Protein AF-A0A9P9QYI0-F1 (afdb_monomer_lite)

Radius of gyration: 44.84 Å; chains: 1; bounding box: 110×54×114 Å

Secondary structure (DSSP, 8-state):
-------PPP---S----HHHHHHHHHHHHT--SHHHHHH-SSS-EEEETTTTEEEE---SSGGGHHHH-TTSSSSTTGGGG-EETTT-SS--HHHHHHHHHHHHHHHHHHHHHHHHHHHHHHHHHHHHHHHHHHHHHHHHHHHHHHHHHHHHHHHHHHHHHHHHHHHTS------

Structure (mmCIF, N/CA/C/O backbone):
data_AF-A0A9P9QYI0-F1
#
_entry.id   AF-A0A9P9QYI0-F1
#
loop_
_atom_site.group_PDB
_atom_site.id
_atom_site.type_symbol
_atom_site.label_atom_id
_atom_site.label_alt_id
_atom_site.label_comp_id
_atom_site.label_asym_id
_atom_site.label_entity_id
_atom_site.label_seq_id
_atom_site.pdbx_PDB_ins_code
_atom_site.Cartn_x
_atom_site.Cartn_y
_atom_site.Cartn_z
_atom_site.occupancy
_atom_site.B_iso_or_equiv
_atom_site.auth_seq_id
_atom_site.auth_comp_id
_atom_site.auth_asym_id
_atom_site.auth_atom_id
_atom_site.pdbx_PDB_model_num
ATOM 1 N N . MET A 1 1 ? 29.290 41.957 -17.568 1.00 43.50 1 MET A N 1
ATOM 2 C CA . MET A 1 1 ? 28.144 41.129 -17.136 1.00 43.50 1 MET A CA 1
ATOM 3 C C . MET A 1 1 ? 28.160 39.856 -17.961 1.00 43.50 1 MET A C 1
ATOM 5 O O . MET A 1 1 ? 27.637 39.836 -19.063 1.00 43.50 1 MET A O 1
ATOM 9 N N . THR A 1 2 ? 28.841 38.828 -17.471 1.00 40.47 2 THR A N 1
ATOM 10 C CA . THR A 1 2 ? 28.869 37.490 -18.067 1.00 40.47 2 THR A CA 1
ATOM 11 C C . THR A 1 2 ? 28.359 36.536 -16.996 1.00 40.47 2 THR A C 1
ATOM 13 O O . THR A 1 2 ? 29.071 36.194 -16.058 1.00 40.47 2 THR A O 1
ATOM 16 N N . LEU A 1 3 ? 27.075 36.187 -17.090 1.00 44.12 3 LEU A N 1
ATOM 17 C CA . LEU A 1 3 ? 26.455 35.132 -16.294 1.00 44.12 3 LEU A CA 1
ATOM 18 C C . LEU A 1 3 ? 26.908 33.787 -16.874 1.00 44.12 3 LEU A C 1
ATOM 20 O O . LEU A 1 3 ? 26.295 33.261 -17.798 1.00 44.12 3 LEU A O 1
ATOM 24 N N . GLY A 1 4 ? 28.029 33.272 -16.372 1.00 43.47 4 GLY A N 1
ATOM 25 C CA . GLY A 1 4 ? 28.462 31.899 -16.610 1.00 43.47 4 GLY A CA 1
ATOM 26 C C . GLY A 1 4 ? 27.788 30.980 -15.598 1.00 43.47 4 GLY A C 1
ATOM 27 O O . GLY A 1 4 ? 28.112 31.026 -14.415 1.00 43.47 4 GLY A O 1
ATOM 28 N N . LEU A 1 5 ? 26.826 30.190 -16.071 1.00 44.19 5 LEU A N 1
ATOM 29 C CA . LEU A 1 5 ? 26.140 29.146 -15.315 1.00 44.19 5 LEU A CA 1
ATOM 30 C C . LEU A 1 5 ? 27.150 28.140 -14.745 1.00 44.19 5 LEU A C 1
ATOM 32 O O . LEU A 1 5 ? 27.962 27.560 -15.464 1.00 44.19 5 LEU A O 1
ATOM 36 N N . GLN A 1 6 ? 27.071 27.954 -13.434 1.00 42.00 6 GLN A N 1
ATOM 37 C CA . GLN A 1 6 ? 27.831 26.989 -12.655 1.00 42.00 6 GLN A CA 1
ATOM 38 C C . GLN A 1 6 ? 27.297 25.572 -12.944 1.00 42.00 6 GLN A C 1
ATOM 40 O O . GLN A 1 6 ? 26.089 25.359 -12.817 1.00 42.00 6 GLN A O 1
ATOM 45 N N . PRO A 1 7 ? 28.132 24.588 -13.324 1.00 44.38 7 PRO A N 1
ATOM 46 C CA . PRO A 1 7 ? 27.685 23.205 -13.395 1.00 44.38 7 PRO A CA 1
ATOM 47 C C . PRO A 1 7 ? 27.483 22.689 -11.967 1.00 44.38 7 PRO A C 1
ATOM 49 O O . PRO A 1 7 ? 28.427 22.593 -11.182 1.00 44.38 7 PRO A O 1
ATOM 52 N N . HIS A 1 8 ? 26.229 22.402 -11.620 1.00 41.84 8 HIS A N 1
ATOM 53 C CA . HIS A 1 8 ? 25.882 21.745 -10.370 1.00 41.84 8 HIS A CA 1
ATOM 54 C C . HIS A 1 8 ? 26.525 20.357 -10.337 1.00 41.84 8 HIS A C 1
ATOM 56 O O . HIS A 1 8 ? 26.284 19.517 -11.203 1.00 41.84 8 HIS A O 1
ATOM 62 N N . ALA A 1 9 ? 27.375 20.160 -9.333 1.00 43.06 9 ALA A N 1
ATOM 63 C CA . ALA A 1 9 ? 28.013 18.901 -9.010 1.00 43.06 9 ALA A CA 1
ATOM 64 C C . ALA A 1 9 ? 26.950 17.819 -8.770 1.00 43.06 9 ALA A C 1
ATOM 66 O O . ALA A 1 9 ? 26.146 17.926 -7.844 1.00 43.06 9 ALA A O 1
ATOM 67 N N . ALA A 1 10 ? 26.960 16.786 -9.612 1.00 42.69 10 ALA A N 1
ATOM 68 C CA . ALA A 1 10 ? 26.282 15.533 -9.331 1.00 42.69 10 ALA A CA 1
ATOM 69 C C . ALA A 1 10 ? 27.065 14.796 -8.232 1.00 42.69 10 ALA A C 1
ATOM 71 O O . ALA A 1 10 ? 28.262 14.533 -8.363 1.00 42.69 10 ALA A O 1
ATOM 72 N N . ASP A 1 11 ? 26.365 14.531 -7.136 1.00 39.50 11 ASP A N 1
ATOM 73 C CA . ASP A 1 11 ? 26.798 13.808 -5.946 1.00 39.50 11 ASP A CA 1
ATOM 74 C C . ASP A 1 11 ? 27.237 12.373 -6.306 1.00 39.50 11 ASP A C 1
ATOM 76 O O . ASP A 1 11 ? 26.437 11.543 -6.736 1.00 39.50 11 ASP A O 1
ATOM 80 N N . GLN A 1 12 ? 28.541 12.095 -6.181 1.00 44.59 12 GLN A N 1
ATOM 81 C CA . GLN A 1 12 ? 29.183 10.803 -6.463 1.00 44.59 12 GLN A CA 1
ATOM 82 C C . GLN A 1 12 ? 29.144 9.872 -5.240 1.00 44.59 12 GLN A C 1
ATOM 84 O O . GLN A 1 12 ? 30.178 9.402 -4.764 1.00 44.59 12 GLN A O 1
ATOM 89 N N . SER A 1 13 ? 27.958 9.585 -4.712 1.00 51.72 13 SER A N 1
ATOM 90 C CA . SER A 1 13 ? 27.792 8.652 -3.593 1.00 51.72 13 SER A CA 1
ATOM 91 C C . SER A 1 13 ? 26.961 7.432 -4.004 1.00 51.72 13 SER A C 1
ATOM 93 O O . SER A 1 13 ? 25.838 7.215 -3.565 1.00 51.72 13 SER A O 1
ATOM 95 N N . GLY A 1 14 ? 27.540 6.580 -4.858 1.00 40.44 14 GLY A N 1
ATOM 96 C CA . GLY A 1 14 ? 26.920 5.301 -5.210 1.00 40.44 14 GLY A CA 1
ATOM 97 C C . GLY A 1 14 ? 27.718 4.471 -6.208 1.00 40.44 14 GLY A C 1
ATOM 98 O O . GLY A 1 14 ? 27.488 4.570 -7.402 1.00 40.44 14 GLY A O 1
ATOM 99 N N . MET A 1 15 ? 28.623 3.629 -5.699 1.00 42.44 15 MET A N 1
ATOM 100 C CA . MET A 1 15 ? 29.170 2.429 -6.352 1.00 42.44 15 MET A CA 1
ATOM 101 C C . MET A 1 15 ? 29.610 2.602 -7.822 1.00 42.44 15 MET A C 1
ATOM 103 O O . MET A 1 15 ? 28.828 2.390 -8.747 1.00 42.44 15 MET A O 1
ATOM 107 N N . SER A 1 16 ? 30.898 2.880 -8.052 1.00 45.16 16 SER A N 1
ATOM 108 C CA . SER A 1 16 ? 31.529 2.758 -9.372 1.00 45.16 16 SER A CA 1
ATOM 109 C C . SER A 1 16 ? 31.547 1.293 -9.828 1.00 45.16 16 SER A C 1
ATOM 111 O O . SER A 1 16 ? 32.546 0.579 -9.775 1.00 45.16 16 SER A O 1
ATOM 113 N N . ILE A 1 17 ? 30.405 0.826 -10.320 1.00 56.44 17 ILE A N 1
ATOM 114 C CA . ILE A 1 17 ? 30.359 -0.183 -11.368 1.00 56.44 17 ILE A CA 1
ATOM 115 C C . ILE A 1 17 ? 31.165 0.444 -12.501 1.00 56.44 17 ILE A C 1
ATOM 117 O O . ILE A 1 17 ? 30.698 1.396 -13.121 1.00 56.44 17 ILE A O 1
ATOM 121 N N . GLY A 1 18 ? 32.433 0.034 -12.643 1.00 58.84 18 GLY A N 1
ATOM 122 C CA . GLY A 1 18 ? 33.396 0.684 -13.532 1.00 58.84 18 GLY A CA 1
ATOM 123 C C . GLY A 1 18 ? 32.755 0.953 -14.887 1.00 58.84 18 GLY A C 1
ATOM 124 O O . GLY A 1 18 ? 32.008 0.102 -15.370 1.00 58.84 18 GLY A O 1
ATOM 125 N N . ASN A 1 19 ? 32.995 2.130 -15.463 1.00 66.06 19 ASN A N 1
ATOM 126 C CA . ASN A 1 19 ? 32.337 2.588 -16.693 1.00 66.06 19 ASN A CA 1
ATOM 127 C C . ASN A 1 19 ? 32.312 1.483 -17.775 1.00 66.06 19 ASN A C 1
ATOM 129 O O . ASN A 1 19 ? 31.284 1.223 -18.388 1.00 66.06 19 ASN A O 1
ATOM 133 N N . ASP A 1 20 ? 33.388 0.692 -17.852 1.00 73.38 20 ASP A N 1
ATOM 134 C CA . ASP A 1 20 ? 33.534 -0.486 -18.716 1.00 73.38 20 ASP A CA 1
ATOM 135 C C . ASP A 1 20 ? 32.482 -1.593 -18.488 1.00 73.38 20 ASP A C 1
ATOM 137 O O . ASP A 1 20 ? 32.014 -2.237 -19.429 1.00 73.38 20 ASP A O 1
ATOM 141 N N . THR A 1 21 ? 32.108 -1.852 -17.234 1.00 77.44 21 THR A N 1
ATOM 142 C CA . THR A 1 21 ? 31.081 -2.837 -16.856 1.00 77.44 21 THR A CA 1
ATOM 143 C C . THR A 1 21 ? 29.672 -2.334 -17.145 1.00 77.44 21 THR A C 1
ATOM 145 O O . THR A 1 21 ? 28.858 -3.105 -17.655 1.00 77.44 21 THR A O 1
ATOM 148 N N . PHE A 1 22 ? 29.406 -1.045 -16.909 1.00 77.56 22 PHE A N 1
ATOM 149 C CA . PHE A 1 22 ? 28.142 -0.422 -17.291 1.00 77.56 22 PHE A CA 1
ATOM 150 C C . PHE A 1 22 ? 27.979 -0.409 -18.812 1.00 77.56 22 PHE A C 1
ATOM 152 O O . PHE A 1 22 ? 26.958 -0.873 -19.307 1.00 77.56 22 PHE A O 1
ATOM 159 N N . ASP A 1 23 ? 29.007 -0.008 -19.561 1.00 80.62 23 ASP A N 1
ATOM 160 C CA . ASP A 1 23 ? 29.013 -0.014 -21.028 1.00 80.62 23 ASP A CA 1
ATOM 161 C C . ASP A 1 23 ? 28.837 -1.423 -21.602 1.00 80.62 23 ASP A C 1
ATOM 163 O O . ASP A 1 23 ? 28.137 -1.630 -22.599 1.00 80.62 23 ASP A O 1
ATOM 167 N N . ARG A 1 24 ? 29.448 -2.430 -20.967 1.00 82.38 24 ARG A N 1
ATOM 168 C CA . ARG A 1 24 ? 29.255 -3.836 -21.339 1.00 82.38 24 ARG A CA 1
ATOM 169 C C . ARG A 1 24 ? 27.810 -4.273 -21.126 1.00 82.38 24 ARG A C 1
ATOM 171 O O . ARG A 1 24 ? 27.244 -4.908 -22.015 1.00 82.38 24 ARG A O 1
ATOM 178 N N . TRP A 1 25 ? 27.208 -3.946 -19.984 1.00 82.62 25 TRP A N 1
ATOM 179 C CA . TRP A 1 25 ? 25.803 -4.259 -19.723 1.00 82.62 25 TRP A CA 1
ATOM 180 C C . TRP A 1 25 ? 24.865 -3.469 -20.624 1.00 82.62 25 TRP A C 1
ATOM 182 O O . TRP A 1 25 ? 23.911 -4.045 -21.133 1.00 82.62 25 TRP A O 1
ATOM 192 N N . LEU A 1 26 ? 25.174 -2.206 -20.907 1.00 82.75 26 LEU A N 1
ATOM 193 C CA . LEU A 1 26 ? 24.426 -1.371 -21.832 1.00 82.75 26 LEU A CA 1
ATOM 194 C C . LEU A 1 26 ? 24.390 -2.005 -23.221 1.00 82.75 26 LEU A C 1
ATOM 196 O O . LEU A 1 26 ? 23.311 -2.166 -23.773 1.00 82.75 26 LEU A O 1
ATOM 200 N N . LYS A 1 27 ? 25.522 -2.486 -23.748 1.00 83.31 27 LYS A N 1
ATOM 201 C CA . LYS A 1 27 ? 25.565 -3.205 -25.038 1.00 83.31 27 LYS A CA 1
ATOM 202 C C . LYS A 1 27 ? 24.723 -4.486 -25.039 1.00 83.31 27 LYS A C 1
ATOM 204 O O . LYS A 1 27 ? 24.103 -4.807 -26.052 1.00 83.31 27 LYS A O 1
ATOM 209 N N . ILE A 1 28 ? 24.703 -5.220 -23.925 1.00 83.81 28 ILE A N 1
ATOM 210 C CA . ILE A 1 28 ? 23.924 -6.461 -23.783 1.00 83.81 28 ILE A CA 1
ATOM 211 C C . ILE A 1 28 ? 22.423 -6.154 -23.716 1.00 83.81 28 ILE A C 1
ATOM 213 O O . ILE A 1 28 ? 21.647 -6.770 -24.446 1.00 83.81 28 ILE A O 1
ATOM 217 N N . CYS A 1 29 ? 22.027 -5.197 -22.875 1.00 82.75 29 CYS A N 1
ATOM 218 C CA . CYS A 1 29 ? 20.636 -4.797 -22.695 1.00 82.75 29 CYS A CA 1
ATOM 219 C C . CYS A 1 29 ? 20.096 -4.138 -23.976 1.00 82.75 29 CYS A C 1
ATOM 221 O O . CYS A 1 29 ? 19.094 -4.587 -24.519 1.00 82.75 29 CYS A O 1
ATOM 223 N N . TRP A 1 30 ? 20.811 -3.158 -24.535 1.00 85.12 30 TRP A N 1
ATOM 224 C CA . TRP A 1 30 ? 20.373 -2.355 -25.683 1.00 85.12 30 TRP A CA 1
ATOM 225 C C . TRP A 1 30 ? 20.141 -3.163 -26.963 1.00 85.12 30 TRP A C 1
ATOM 227 O O . TRP A 1 30 ? 19.308 -2.806 -27.795 1.00 85.12 30 TRP A O 1
ATOM 237 N N . LYS A 1 31 ? 20.848 -4.287 -27.138 1.00 84.56 31 LYS A N 1
ATOM 238 C CA . LYS A 1 31 ? 20.634 -5.179 -28.287 1.00 84.56 31 LYS A CA 1
ATOM 239 C C . LYS A 1 31 ? 19.219 -5.772 -28.303 1.00 84.56 31 LYS A C 1
ATOM 241 O O . LYS A 1 31 ? 18.741 -6.177 -29.360 1.00 84.56 31 LYS A O 1
ATOM 246 N N . ARG A 1 32 ? 18.550 -5.843 -27.151 1.00 83.44 32 ARG A N 1
ATOM 247 C CA . ARG A 1 32 ? 17.221 -6.434 -27.025 1.00 83.44 32 ARG A CA 1
ATOM 248 C C . ARG A 1 32 ? 16.152 -5.353 -27.126 1.00 83.44 32 ARG A C 1
ATOM 250 O O . ARG A 1 32 ? 16.113 -4.428 -26.325 1.00 83.44 32 ARG A O 1
ATOM 257 N N . GLN A 1 33 ? 15.281 -5.510 -28.116 1.00 83.00 33 GLN A N 1
ATOM 258 C CA . GLN A 1 33 ? 14.185 -4.587 -28.446 1.00 83.00 33 GLN A CA 1
ATOM 259 C C . GLN A 1 33 ? 12.814 -5.188 -28.100 1.00 83.00 33 GLN A C 1
ATOM 261 O O . GLN A 1 33 ? 11.771 -4.712 -28.534 1.00 83.00 33 GLN A O 1
ATOM 266 N N . GLU A 1 34 ? 12.811 -6.265 -27.320 1.00 83.88 34 GLU A N 1
ATOM 267 C CA . GLU A 1 34 ? 11.616 -6.963 -26.879 1.00 83.88 34 GLU A CA 1
ATOM 268 C C . GLU A 1 34 ? 11.662 -7.145 -25.366 1.00 83.88 34 GLU A C 1
ATOM 270 O O . GLU A 1 34 ? 12.703 -7.475 -24.788 1.00 83.88 34 GLU A O 1
ATOM 275 N N . CYS A 1 35 ? 10.514 -6.941 -24.720 1.00 80.06 35 CYS A N 1
ATOM 276 C CA . CYS A 1 35 ? 10.429 -6.991 -23.268 1.00 80.06 35 CYS A CA 1
ATOM 277 C C . CYS A 1 35 ? 10.860 -8.362 -22.721 1.00 80.06 35 CYS A C 1
ATOM 279 O O . CYS A 1 35 ? 11.675 -8.422 -21.804 1.00 80.06 35 CYS A O 1
ATOM 281 N N . GLY A 1 36 ? 10.358 -9.462 -23.299 1.00 79.25 36 GLY A N 1
ATOM 282 C CA . GLY A 1 36 ? 10.656 -10.815 -22.816 1.00 79.25 36 GLY A CA 1
ATOM 283 C C . GLY A 1 36 ? 12.154 -11.104 -22.853 1.00 79.25 36 GLY A C 1
ATOM 284 O O . GLY A 1 36 ? 12.751 -11.413 -21.826 1.00 79.25 36 GLY A O 1
ATOM 285 N N . GLY A 1 37 ? 12.782 -10.868 -24.007 1.00 80.00 37 GLY A N 1
ATOM 286 C CA . GLY A 1 37 ? 14.218 -11.058 -24.173 1.00 80.00 37 GLY A CA 1
ATOM 287 C C . GLY A 1 37 ? 15.054 -10.147 -23.268 1.00 80.00 37 GLY A C 1
ATOM 288 O O . GLY A 1 37 ? 16.051 -10.602 -22.706 1.00 80.00 37 GLY A O 1
ATOM 289 N N . CYS A 1 38 ? 14.670 -8.874 -23.114 1.00 82.31 38 CYS A N 1
ATOM 290 C CA . CYS A 1 38 ? 15.353 -7.925 -22.225 1.00 82.31 38 CYS A CA 1
ATOM 291 C C . CYS A 1 38 ? 15.382 -8.435 -20.777 1.00 82.31 38 CYS A C 1
ATOM 293 O O . CYS A 1 38 ? 16.430 -8.417 -20.133 1.00 82.31 38 CYS A O 1
ATOM 295 N N . LEU A 1 39 ? 14.248 -8.942 -20.288 1.00 78.12 39 LEU A N 1
ATOM 296 C CA . LEU A 1 39 ? 14.086 -9.384 -18.903 1.00 78.12 39 LEU A CA 1
ATOM 297 C C . LEU A 1 39 ? 14.605 -10.804 -18.636 1.00 78.12 39 LEU A C 1
ATOM 299 O O . LEU A 1 39 ? 14.970 -11.115 -17.506 1.00 78.12 39 LEU A O 1
ATOM 303 N N . GLU A 1 40 ? 14.668 -11.662 -19.653 1.00 76.56 40 GLU A N 1
ATOM 304 C CA . GLU A 1 40 ? 15.160 -13.041 -19.528 1.00 76.56 40 GLU A CA 1
ATOM 305 C C . GLU A 1 40 ? 16.675 -13.113 -19.281 1.00 76.56 40 GLU A C 1
ATOM 307 O O . GLU A 1 40 ? 17.193 -14.103 -18.759 1.00 76.56 40 GLU A O 1
ATOM 312 N N . THR A 1 41 ? 17.398 -12.037 -19.596 1.00 69.00 41 THR A N 1
ATOM 313 C CA . THR A 1 41 ? 18.842 -11.952 -19.370 1.00 69.00 41 THR A CA 1
ATOM 314 C C . THR A 1 41 ? 19.130 -11.862 -17.869 1.00 69.00 41 THR A C 1
ATOM 316 O O . THR A 1 41 ? 19.104 -10.786 -17.285 1.00 69.00 41 THR A O 1
ATOM 319 N N . ARG A 1 42 ? 19.424 -12.999 -17.227 1.00 61.06 42 ARG A N 1
ATOM 320 C CA . ARG A 1 42 ? 19.812 -13.050 -15.802 1.00 61.06 42 ARG A CA 1
ATOM 321 C C . ARG A 1 42 ? 21.223 -12.516 -15.535 1.00 61.06 42 ARG A C 1
ATOM 323 O O . ARG A 1 42 ? 21.512 -12.115 -14.411 1.00 61.06 42 ARG A O 1
ATOM 330 N N . ASP A 1 43 ? 22.072 -12.494 -16.561 1.00 60.56 43 ASP A N 1
ATOM 331 C CA . ASP A 1 43 ? 23.493 -12.134 -16.456 1.00 60.56 43 ASP A CA 1
ATOM 332 C C . ASP A 1 43 ? 23.734 -10.620 -16.370 1.00 60.56 43 ASP A C 1
ATOM 334 O O . ASP A 1 43 ? 24.760 -10.171 -15.857 1.00 60.56 43 ASP A O 1
ATOM 338 N N . ALA A 1 44 ? 22.785 -9.820 -16.860 1.00 64.06 44 ALA A N 1
ATOM 339 C CA . ALA A 1 44 ? 22.822 -8.367 -16.819 1.00 64.06 44 ALA A CA 1
ATOM 340 C C . ALA A 1 44 ? 21.509 -7.865 -16.218 1.00 64.06 44 ALA A C 1
ATOM 342 O O . ALA A 1 44 ? 20.427 -8.269 -16.628 1.00 64.06 44 ALA A O 1
ATOM 343 N N . LYS A 1 45 ? 21.594 -6.980 -15.224 1.00 74.44 45 LYS A N 1
ATOM 344 C CA . LYS A 1 45 ? 20.420 -6.393 -14.570 1.00 74.44 45 LYS A CA 1
ATOM 345 C C . LYS A 1 45 ? 19.794 -5.376 -15.525 1.00 74.44 45 LYS A C 1
ATOM 347 O O . LYS A 1 45 ? 20.092 -4.195 -15.431 1.00 74.44 45 LYS A O 1
ATOM 352 N N . CYS A 1 46 ? 18.997 -5.834 -16.484 1.00 79.94 46 CYS A N 1
ATOM 353 C CA . CYS A 1 46 ? 18.324 -4.980 -17.459 1.00 79.94 46 CYS A CA 1
ATOM 354 C C . CYS A 1 46 ? 16.896 -4.631 -17.003 1.00 79.94 46 CYS A C 1
ATOM 356 O O . CYS A 1 46 ? 16.225 -5.418 -16.330 1.00 79.94 46 CYS A O 1
ATOM 358 N N . SER A 1 47 ? 16.416 -3.455 -17.397 1.00 80.50 47 SER A N 1
ATOM 359 C CA . SER A 1 47 ? 15.027 -3.010 -17.243 1.00 80.50 47 SER A CA 1
ATOM 360 C C . SER A 1 47 ? 14.464 -2.514 -18.570 1.00 80.50 47 SER A C 1
ATOM 362 O O . SER A 1 47 ? 15.208 -2.003 -19.406 1.00 80.50 47 SER A O 1
ATOM 364 N N . TRP A 1 48 ? 13.152 -2.650 -18.748 1.00 83.69 48 TRP A N 1
ATOM 365 C CA . TRP A 1 48 ? 12.447 -2.287 -19.973 1.00 83.69 48 TRP A CA 1
ATOM 366 C C . TRP A 1 48 ? 11.564 -1.049 -19.764 1.00 83.69 48 TRP A C 1
ATOM 368 O O . TRP A 1 48 ? 10.680 -1.058 -18.900 1.00 83.69 48 TRP A O 1
ATOM 378 N N . CYS A 1 49 ? 11.780 -0.010 -20.578 1.00 84.69 49 CYS A N 1
ATOM 379 C CA . CYS A 1 49 ? 10.957 1.202 -20.629 1.00 84.69 49 CYS A CA 1
ATOM 380 C C . CYS A 1 49 ? 9.867 1.011 -21.708 1.00 84.69 49 CYS A C 1
ATOM 382 O O . CYS A 1 49 ? 10.194 0.957 -22.895 1.00 84.69 49 CYS A O 1
ATOM 384 N N . PRO A 1 50 ? 8.576 0.863 -21.352 1.00 79.94 50 PRO A N 1
ATOM 385 C CA . PRO A 1 50 ? 7.540 0.462 -22.307 1.00 79.94 50 PRO A CA 1
ATOM 386 C C . PRO A 1 50 ? 7.154 1.538 -23.324 1.00 79.94 50 PRO A C 1
ATOM 388 O O . PRO A 1 50 ? 6.804 1.178 -24.443 1.00 79.94 50 PRO A O 1
ATOM 391 N N . ALA A 1 51 ? 7.209 2.818 -22.959 1.00 77.50 51 ALA A N 1
ATOM 392 C CA . ALA A 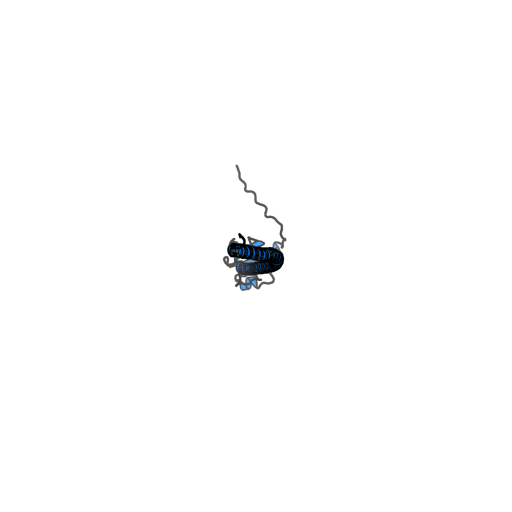1 51 ? 6.801 3.897 -23.856 1.00 77.50 51 ALA A CA 1
ATOM 393 C C . ALA A 1 51 ? 7.919 4.304 -24.830 1.00 77.50 51 ALA A C 1
ATOM 395 O O . ALA A 1 51 ? 7.636 4.511 -26.007 1.00 77.50 51 ALA A O 1
ATOM 396 N N . SER A 1 52 ? 9.185 4.280 -24.399 1.00 77.38 52 SER A N 1
ATOM 397 C CA . SER A 1 52 ? 10.333 4.400 -25.312 1.00 77.38 52 SER A CA 1
ATOM 398 C C . SER A 1 52 ? 10.650 3.107 -26.080 1.00 77.38 52 SER A C 1
ATOM 400 O O . SER A 1 52 ? 11.310 3.152 -27.113 1.00 77.38 52 SER A O 1
ATOM 402 N N . GLY A 1 53 ? 10.212 1.946 -25.580 1.00 81.62 53 GLY A N 1
ATOM 403 C CA . GLY A 1 53 ? 10.520 0.641 -26.171 1.00 81.62 53 GLY A CA 1
ATOM 404 C C . GLY A 1 53 ? 12.001 0.259 -26.080 1.00 81.62 53 GLY A C 1
ATOM 405 O O . GLY A 1 53 ? 12.519 -0.390 -26.982 1.00 81.62 53 GLY A O 1
ATOM 406 N N . THR A 1 54 ? 12.700 0.681 -25.023 1.00 82.62 54 THR A N 1
ATOM 407 C CA . THR A 1 54 ? 14.155 0.512 -24.884 1.00 82.62 54 THR A CA 1
ATOM 408 C C . THR A 1 54 ? 14.534 -0.324 -23.660 1.00 82.62 54 THR A C 1
ATOM 410 O O . THR A 1 54 ? 13.878 -0.283 -22.615 1.00 82.62 54 THR A O 1
ATOM 413 N N . CYS A 1 55 ? 15.620 -1.093 -23.789 1.00 84.88 55 CYS A N 1
ATOM 414 C CA . CYS A 1 55 ? 16.188 -1.920 -22.725 1.00 84.88 55 CYS A CA 1
ATOM 415 C C . CYS A 1 55 ? 17.466 -1.267 -22.173 1.00 84.88 55 CYS A C 1
ATOM 417 O O . CYS A 1 55 ? 18.447 -1.093 -22.900 1.00 84.88 55 CYS A O 1
ATOM 419 N N . VAL A 1 56 ? 17.459 -0.912 -20.887 1.00 82.62 56 VAL A N 1
ATOM 420 C CA . VAL A 1 56 ? 18.513 -0.119 -20.227 1.00 82.62 56 VAL A CA 1
ATOM 421 C C . VAL A 1 56 ? 19.072 -0.889 -19.021 1.00 82.62 56 VAL A C 1
ATOM 423 O O . VAL A 1 56 ? 18.304 -1.561 -18.325 1.00 82.62 56 VAL A O 1
ATOM 426 N N . PRO A 1 57 ? 20.389 -0.835 -18.747 1.00 80.50 57 PRO A N 1
ATOM 427 C CA . PRO A 1 57 ? 20.966 -1.419 -17.539 1.00 80.50 57 PRO A CA 1
ATOM 428 C C . PRO A 1 57 ? 20.491 -0.687 -16.274 1.00 80.50 57 PRO A C 1
ATOM 430 O O . PRO A 1 57 ? 20.536 0.535 -16.186 1.00 80.50 57 PRO A O 1
ATOM 433 N N . ASN A 1 58 ? 20.084 -1.450 -15.264 1.00 71.62 58 ASN A N 1
ATOM 434 C CA . ASN A 1 58 ? 19.621 -0.962 -13.973 1.00 71.62 58 ASN A CA 1
ATOM 435 C C . ASN A 1 58 ? 20.487 -1.537 -12.835 1.00 71.62 58 ASN A C 1
ATOM 437 O O . ASN A 1 58 ? 20.321 -2.701 -12.454 1.00 71.62 58 ASN A O 1
ATOM 441 N N . PRO A 1 59 ? 21.390 -0.734 -12.248 1.00 65.44 59 PRO A N 1
ATOM 442 C CA . PRO A 1 59 ? 22.234 -1.167 -11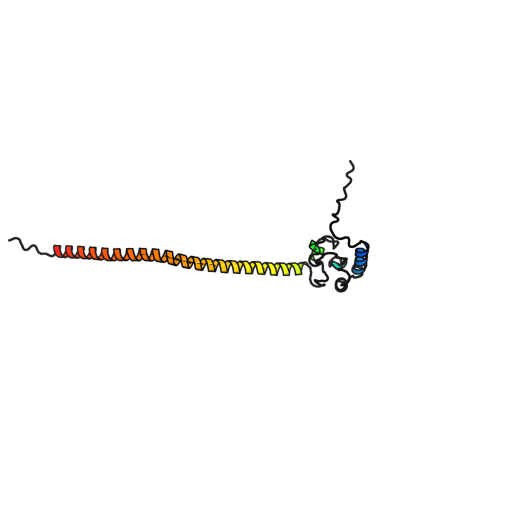.137 1.00 65.44 59 PRO A CA 1
ATOM 443 C C . PRO A 1 59 ? 21.518 -1.161 -9.772 1.00 65.44 59 PRO A C 1
ATOM 445 O O . PRO A 1 59 ? 22.118 -1.562 -8.774 1.00 65.44 59 PRO A O 1
ATOM 448 N N . SER A 1 60 ? 20.252 -0.733 -9.702 1.00 63.62 60 SER A N 1
ATOM 449 C CA . SER A 1 60 ? 19.517 -0.561 -8.443 1.00 63.62 60 SER A CA 1
ATOM 450 C C . SER A 1 60 ? 19.195 -1.898 -7.767 1.00 63.62 60 SER A C 1
ATOM 452 O O . SER A 1 60 ? 18.654 -2.819 -8.387 1.00 63.62 60 SER A O 1
ATOM 454 N N . HIS A 1 61 ? 19.451 -1.976 -6.458 1.00 58.66 61 HIS A N 1
ATOM 455 C CA . HIS A 1 61 ? 19.055 -3.089 -5.598 1.00 58.66 61 HIS A CA 1
ATOM 456 C C . HIS A 1 61 ? 18.217 -2.581 -4.427 1.00 58.66 61 HIS A C 1
ATOM 458 O O . HIS A 1 61 ? 18.728 -1.787 -3.641 1.00 58.66 61 HIS A O 1
ATOM 464 N N . PRO A 1 62 ? 16.980 -3.069 -4.237 1.00 60.25 62 PRO A N 1
ATOM 465 C CA . PRO A 1 62 ? 16.218 -4.019 -5.062 1.00 60.25 62 PRO A CA 1
ATOM 466 C C . PRO A 1 62 ? 15.642 -3.393 -6.352 1.00 60.25 62 PRO A C 1
ATOM 468 O O . PRO A 1 62 ? 15.171 -2.258 -6.348 1.00 60.25 62 PRO A O 1
ATOM 471 N N . GLN A 1 63 ? 15.593 -4.167 -7.445 1.00 62.75 63 GLN A N 1
ATOM 472 C CA . GLN A 1 63 ? 15.060 -3.728 -8.752 1.00 62.75 63 GLN A CA 1
ATOM 473 C C . GLN A 1 63 ? 13.585 -3.288 -8.696 1.00 62.75 63 GLN A C 1
ATOM 475 O O . GLN A 1 63 ? 13.140 -2.506 -9.527 1.00 62.75 63 GLN A O 1
ATOM 480 N N . LEU A 1 64 ? 12.834 -3.745 -7.692 1.00 60.34 64 LEU A N 1
ATOM 481 C CA . LEU A 1 64 ? 11.456 -3.321 -7.420 1.00 60.34 64 LEU A CA 1
ATOM 482 C C . LEU A 1 64 ? 11.331 -1.841 -7.026 1.00 60.34 64 LEU A C 1
ATOM 484 O O . LEU A 1 64 ? 10.278 -1.246 -7.231 1.00 60.34 64 LEU A O 1
ATOM 488 N N . LEU A 1 65 ? 12.386 -1.252 -6.455 1.00 58.56 65 LEU A N 1
ATOM 489 C CA . LEU A 1 65 ? 12.428 0.157 -6.050 1.00 58.56 65 LEU A CA 1
ATOM 490 C C . LEU A 1 65 ? 13.270 1.011 -7.005 1.00 58.56 65 LEU A C 1
ATOM 492 O O . LEU A 1 65 ? 13.638 2.133 -6.668 1.00 58.56 65 LEU A O 1
ATOM 496 N N . ALA A 1 66 ? 13.527 0.518 -8.219 1.00 60.00 66 ALA A N 1
ATOM 497 C CA . ALA A 1 66 ? 14.182 1.275 -9.280 1.00 60.00 66 ALA A CA 1
ATOM 498 C C . ALA A 1 66 ? 13.663 2.724 -9.451 1.00 60.00 66 ALA A C 1
ATOM 500 O O . ALA A 1 66 ? 14.510 3.614 -9.495 1.00 60.00 66 ALA A O 1
ATOM 501 N N . PRO A 1 67 ? 12.339 3.021 -9.443 1.00 58.41 67 PRO A N 1
ATOM 502 C CA . PRO A 1 67 ? 11.866 4.405 -9.588 1.00 58.41 67 PRO A CA 1
ATOM 503 C C . PRO A 1 67 ? 12.190 5.319 -8.397 1.00 58.41 67 PRO A C 1
ATOM 505 O O . PRO A 1 67 ? 12.170 6.538 -8.553 1.00 58.41 67 PRO A O 1
ATOM 508 N N . PHE A 1 68 ? 12.479 4.753 -7.219 1.00 58.47 68 PHE A N 1
ATOM 509 C CA . PHE A 1 68 ? 12.943 5.504 -6.048 1.00 58.47 68 PHE A CA 1
ATOM 510 C C . PHE A 1 68 ? 14.468 5.611 -5.993 1.00 58.47 68 PHE A C 1
ATOM 512 O O . PHE A 1 68 ? 14.984 6.602 -5.491 1.00 58.47 68 PHE A O 1
ATOM 519 N N . SER A 1 69 ? 15.183 4.597 -6.489 1.00 58.19 69 SER A N 1
ATOM 520 C CA . SER A 1 69 ? 16.643 4.536 -6.410 1.00 58.19 69 SER A CA 1
ATOM 521 C C . SER A 1 69 ? 17.340 5.335 -7.509 1.00 58.19 69 SER A C 1
ATOM 523 O O . SER A 1 69 ? 18.432 5.826 -7.259 1.00 58.19 69 SER A O 1
ATOM 525 N N . ASN A 1 70 ? 16.756 5.441 -8.707 1.00 61.66 70 ASN A N 1
ATOM 526 C CA . ASN A 1 70 ? 17.332 6.191 -9.824 1.00 61.66 70 ASN A CA 1
ATOM 527 C C . ASN A 1 70 ? 16.203 6.773 -10.700 1.00 61.66 70 ASN A C 1
ATOM 529 O O . ASN A 1 70 ? 15.582 6.036 -11.470 1.00 61.66 70 ASN A O 1
ATOM 533 N N . PRO A 1 71 ? 15.904 8.081 -10.595 1.00 63.47 71 PRO A N 1
ATOM 534 C CA . PRO A 1 71 ? 14.828 8.705 -11.365 1.00 63.47 71 PRO A CA 1
ATOM 535 C C . PRO A 1 71 ? 15.127 8.797 -12.872 1.00 63.47 71 PRO A C 1
ATOM 537 O O . PRO A 1 71 ? 14.181 8.875 -13.654 1.00 63.47 71 PRO A O 1
ATOM 540 N N . ASP A 1 72 ? 16.402 8.707 -13.270 1.00 63.75 72 ASP A N 1
ATOM 541 C CA . ASP A 1 72 ? 16.879 8.951 -14.641 1.00 63.75 72 ASP A CA 1
ATOM 542 C C . ASP A 1 72 ? 17.142 7.663 -15.453 1.00 63.75 72 ASP A C 1
ATOM 544 O O . ASP A 1 72 ? 17.901 7.669 -16.419 1.00 63.75 72 ASP A O 1
ATOM 548 N N . ILE A 1 73 ? 16.539 6.526 -15.074 1.00 71.62 73 ILE A N 1
ATOM 549 C CA . ILE A 1 73 ? 16.716 5.250 -15.806 1.00 71.62 73 ILE A CA 1
ATOM 550 C C . ILE A 1 73 ? 16.066 5.301 -17.200 1.00 71.62 73 ILE A C 1
ATOM 552 O O . ILE A 1 73 ? 16.605 4.737 -18.152 1.00 71.62 73 ILE A O 1
ATOM 556 N N . CYS A 1 74 ? 14.901 5.943 -17.321 1.00 74.19 74 CYS A N 1
ATOM 557 C CA . CYS A 1 74 ? 14.206 6.123 -18.596 1.00 74.19 74 CYS A CA 1
ATOM 558 C C . CYS A 1 74 ? 14.276 7.602 -19.010 1.00 74.19 74 CYS A C 1
ATOM 560 O O . CYS A 1 74 ? 14.227 8.478 -18.145 1.00 74.19 74 CYS A O 1
ATOM 562 N N . PRO A 1 75 ? 14.329 7.902 -20.319 1.00 69.94 75 PRO A N 1
ATOM 563 C CA . PRO A 1 75 ? 14.463 9.273 -20.817 1.00 69.94 75 PRO A CA 1
ATOM 564 C C . PRO A 1 75 ? 13.264 10.170 -20.467 1.00 69.94 75 PRO A C 1
ATOM 566 O O . PRO A 1 75 ? 13.378 11.393 -20.505 1.00 69.94 75 PRO A O 1
ATOM 569 N N . LEU A 1 76 ? 12.111 9.581 -20.129 1.00 73.19 76 LEU A N 1
ATOM 570 C CA . LEU A 1 76 ? 10.904 10.304 -19.747 1.00 73.19 76 LEU A CA 1
ATOM 571 C C . LEU A 1 76 ? 10.520 10.022 -18.289 1.00 73.19 76 LEU A C 1
ATOM 573 O O . LEU A 1 76 ? 10.432 8.879 -17.840 1.00 73.19 76 LEU A O 1
ATOM 577 N N . TRP A 1 77 ? 10.204 11.095 -17.562 1.00 70.06 77 TRP A N 1
ATOM 578 C CA . TRP A 1 77 ? 9.916 11.069 -16.124 1.00 70.06 77 TRP A CA 1
ATOM 579 C C . TRP A 1 77 ? 8.659 10.271 -15.744 1.00 70.06 77 TRP A C 1
ATOM 581 O O . TRP A 1 77 ? 8.552 9.812 -14.606 1.00 70.06 77 TRP A O 1
ATOM 591 N N . TYR A 1 78 ? 7.682 10.130 -16.647 1.00 73.06 78 TYR A N 1
ATOM 592 C CA . TYR A 1 78 ? 6.461 9.363 -16.373 1.00 73.06 78 TYR A CA 1
ATOM 593 C C . TYR A 1 78 ? 6.670 7.860 -16.598 1.00 73.06 78 TYR A C 1
ATOM 595 O O . TYR A 1 78 ? 6.052 7.046 -15.914 1.00 73.06 78 TYR A O 1
ATOM 603 N N . GLU A 1 79 ? 7.605 7.482 -17.476 1.00 72.69 79 GLU A N 1
ATOM 604 C CA . GLU A 1 79 ? 7.886 6.083 -17.825 1.00 72.69 79 GLU A CA 1
ATOM 605 C C . GLU A 1 79 ? 8.518 5.306 -16.670 1.00 72.69 79 GLU A C 1
ATOM 607 O O . GLU A 1 79 ? 8.404 4.083 -16.606 1.00 72.69 79 GLU A O 1
ATOM 612 N N . ARG A 1 80 ? 9.121 6.012 -15.704 1.00 72.12 80 ARG A N 1
ATOM 613 C CA . ARG A 1 80 ? 9.726 5.405 -14.508 1.00 72.12 80 ARG A CA 1
ATOM 614 C C . ARG A 1 80 ? 8.739 4.561 -13.702 1.00 72.12 80 ARG A C 1
ATOM 616 O O . ARG A 1 80 ? 9.127 3.561 -13.106 1.00 72.12 80 ARG A O 1
ATOM 623 N N . TRP A 1 81 ? 7.465 4.951 -13.671 1.00 71.81 81 TRP A N 1
ATOM 624 C CA . TRP A 1 81 ? 6.437 4.242 -12.905 1.00 71.81 81 TRP A CA 1
ATOM 625 C C . TRP A 1 81 ? 5.872 3.038 -13.671 1.00 71.81 81 TRP A C 1
ATOM 627 O O . TRP A 1 81 ? 5.370 2.083 -13.074 1.00 71.81 81 TRP A O 1
ATOM 637 N N . GLU A 1 82 ? 6.039 3.034 -14.989 1.00 75.00 82 GLU A N 1
ATOM 638 C CA . GLU A 1 82 ? 5.679 1.928 -15.875 1.00 75.00 82 GLU A CA 1
ATOM 639 C C . GLU A 1 82 ? 6.857 0.989 -16.165 1.00 75.00 82 GLU A C 1
ATOM 641 O O . GLU A 1 82 ? 6.731 0.062 -16.965 1.00 75.00 82 GLU A O 1
ATOM 646 N N . LEU A 1 83 ? 7.996 1.189 -15.493 1.00 74.94 83 LEU A N 1
ATOM 647 C CA . LEU A 1 83 ? 9.185 0.363 -15.655 1.00 74.94 83 LEU A CA 1
ATOM 648 C C . LEU A 1 83 ? 8.856 -1.116 -15.400 1.00 74.94 83 LEU A C 1
ATOM 650 O O . LEU A 1 83 ? 8.311 -1.476 -14.346 1.00 74.94 83 LEU A O 1
ATOM 654 N N . ARG A 1 84 ? 9.228 -1.968 -16.361 1.00 75.94 84 ARG A N 1
ATOM 655 C CA . ARG A 1 84 ? 9.135 -3.429 -16.260 1.00 75.94 84 ARG A CA 1
ATOM 656 C C . ARG A 1 84 ? 10.517 -3.974 -15.918 1.00 75.94 84 ARG A C 1
ATOM 658 O O . ARG A 1 84 ? 11.490 -3.719 -16.628 1.00 75.94 84 ARG A O 1
ATOM 665 N N . THR A 1 85 ? 10.621 -4.688 -14.804 1.00 71.31 85 THR A N 1
ATOM 666 C CA . THR A 1 85 ? 11.880 -5.258 -14.292 1.00 71.31 85 THR A CA 1
ATOM 667 C C . THR A 1 85 ? 11.823 -6.779 -14.338 1.00 71.31 85 THR A C 1
ATOM 669 O O . THR A 1 85 ? 10.732 -7.351 -14.387 1.00 71.31 85 THR A O 1
ATOM 672 N N . SER A 1 86 ? 12.972 -7.466 -14.329 1.00 68.50 86 SER A N 1
ATOM 673 C CA . SER A 1 86 ? 12.977 -8.918 -14.582 1.00 68.50 86 SER A CA 1
ATOM 674 C C . SER A 1 86 ? 12.232 -9.719 -13.516 1.00 68.50 86 SER A C 1
ATOM 676 O O . SER A 1 86 ? 11.703 -10.787 -13.808 1.00 68.50 86 SER A O 1
ATOM 678 N N . MET A 1 87 ? 12.113 -9.169 -12.305 1.00 63.88 87 MET A N 1
ATOM 679 C CA . MET A 1 87 ? 11.351 -9.780 -11.216 1.00 63.88 87 MET A CA 1
ATOM 680 C C . MET A 1 87 ? 9.829 -9.628 -11.367 1.00 63.88 87 MET A C 1
ATOM 682 O O . MET A 1 87 ? 9.094 -10.445 -10.823 1.00 63.88 87 MET A O 1
ATOM 686 N N . LEU A 1 88 ? 9.350 -8.601 -12.078 1.00 68.31 88 LEU A N 1
ATOM 687 C CA . LEU A 1 88 ? 7.917 -8.345 -12.293 1.00 68.31 88 LEU A CA 1
ATOM 688 C C . LEU A 1 88 ? 7.418 -8.926 -13.629 1.00 68.31 88 LEU A C 1
ATOM 690 O O . LEU A 1 88 ? 6.232 -9.210 -13.787 1.00 68.31 88 LEU A O 1
ATOM 694 N N . GLY A 1 89 ? 8.327 -9.156 -14.579 1.00 75.12 89 GLY A N 1
ATOM 695 C CA . GLY A 1 89 ? 8.004 -9.668 -15.907 1.00 75.12 89 GLY A CA 1
ATOM 696 C C . GLY A 1 89 ? 7.398 -8.604 -16.827 1.00 75.12 89 GLY A C 1
ATOM 697 O O . GLY A 1 89 ? 7.381 -7.413 -16.527 1.00 75.12 89 GLY A O 1
ATOM 698 N N . CYS A 1 90 ? 6.906 -9.036 -17.991 1.00 77.50 90 CYS A N 1
ATOM 699 C CA . CYS A 1 90 ? 6.433 -8.119 -19.036 1.00 77.50 90 CYS A CA 1
ATOM 700 C C . CYS A 1 90 ? 4.982 -7.657 -18.900 1.00 77.50 90 CYS A C 1
ATOM 702 O O . CYS A 1 90 ? 4.590 -6.692 -19.554 1.00 77.50 90 CYS A O 1
ATOM 704 N N . HIS A 1 91 ? 4.195 -8.340 -18.072 1.00 76.44 91 HIS A N 1
ATOM 705 C CA . HIS A 1 91 ? 2.762 -8.085 -17.924 1.00 76.44 91 HIS A CA 1
ATOM 706 C C . HIS A 1 91 ? 2.408 -7.289 -16.662 1.00 76.44 91 HIS A C 1
ATOM 708 O O . HIS A 1 91 ? 1.273 -6.841 -16.538 1.00 76.44 91 HIS A O 1
ATOM 714 N N . VAL A 1 92 ? 3.354 -7.100 -15.737 1.00 75.62 92 VAL A N 1
ATOM 715 C CA . VAL A 1 92 ? 3.113 -6.443 -14.447 1.00 75.62 92 VAL A CA 1
ATOM 716 C C . VAL A 1 92 ? 4.024 -5.226 -14.327 1.00 75.62 92 VAL A C 1
ATOM 718 O O . VAL A 1 92 ? 5.247 -5.339 -14.385 1.00 75.62 92 VAL A O 1
ATOM 721 N N . SER A 1 93 ? 3.422 -4.049 -14.165 1.00 77.44 93 SER A N 1
ATOM 722 C CA . SER A 1 93 ? 4.151 -2.791 -13.974 1.00 77.44 93 SER A CA 1
ATOM 723 C C . SER A 1 93 ? 4.495 -2.574 -12.499 1.00 77.44 93 SER A C 1
ATOM 725 O O . SER A 1 93 ? 3.756 -3.008 -11.608 1.00 77.44 93 SER A O 1
ATOM 727 N N . THR A 1 94 ? 5.559 -1.816 -12.224 1.00 75.06 94 THR A N 1
ATOM 728 C CA . THR A 1 94 ? 5.951 -1.439 -10.852 1.00 75.06 94 THR A CA 1
ATOM 729 C C . THR A 1 94 ? 4.802 -0.772 -10.080 1.00 75.06 94 THR A C 1
ATOM 731 O O . THR A 1 94 ? 4.593 -1.097 -8.911 1.00 75.06 94 THR A O 1
ATOM 734 N N . ILE A 1 95 ? 3.981 0.060 -10.742 1.00 82.50 95 ILE A N 1
ATOM 735 C CA . ILE A 1 95 ? 2.742 0.612 -10.158 1.00 82.50 95 ILE A CA 1
ATOM 736 C C . ILE A 1 95 ? 1.840 -0.491 -9.604 1.00 82.50 95 ILE A C 1
ATOM 738 O O . ILE A 1 95 ? 1.474 -0.435 -8.438 1.00 82.50 95 ILE A O 1
ATOM 742 N N . THR A 1 96 ? 1.493 -1.498 -10.410 1.00 85.00 96 THR A N 1
ATOM 743 C CA . THR A 1 96 ? 0.533 -2.538 -9.999 1.00 85.00 96 THR A CA 1
ATOM 744 C C . THR A 1 96 ? 1.032 -3.336 -8.799 1.00 85.00 96 THR A C 1
ATOM 746 O O . THR A 1 96 ? 0.280 -3.600 -7.860 1.00 85.00 96 THR A O 1
ATOM 749 N N . PHE A 1 97 ? 2.330 -3.640 -8.772 1.00 83.50 97 PHE A N 1
ATOM 750 C CA . PHE A 1 97 ? 2.954 -4.287 -7.628 1.00 83.50 97 PHE A CA 1
ATOM 751 C C . PHE A 1 97 ? 2.873 -3.407 -6.372 1.00 83.50 97 PHE A C 1
ATOM 753 O O . PHE A 1 97 ? 2.418 -3.868 -5.325 1.00 83.50 97 PHE A O 1
ATOM 760 N N . LEU A 1 98 ? 3.243 -2.126 -6.483 1.00 82.56 98 LEU A N 1
ATOM 761 C CA . LEU A 1 98 ? 3.159 -1.173 -5.375 1.00 82.56 98 LEU A CA 1
ATOM 762 C C . LEU A 1 98 ? 1.722 -1.005 -4.880 1.00 82.56 98 LEU A C 1
ATOM 764 O O . LEU A 1 98 ? 1.499 -1.015 -3.673 1.00 82.56 98 LEU A O 1
ATOM 768 N N . THR A 1 99 ? 0.739 -0.924 -5.779 1.00 88.81 99 THR A N 1
ATOM 769 C CA . THR A 1 99 ? -0.670 -0.843 -5.384 1.00 88.81 99 THR A CA 1
ATOM 770 C C . THR A 1 99 ? -1.123 -2.099 -4.650 1.00 88.81 99 THR A C 1
ATOM 772 O O . THR A 1 99 ? -1.804 -1.978 -3.635 1.00 88.81 99 THR A O 1
ATOM 775 N N . CYS A 1 100 ? -0.702 -3.293 -5.082 1.00 91.19 100 CYS A N 1
ATOM 776 C CA . CYS A 1 100 ? -1.012 -4.536 -4.375 1.00 91.19 100 CYS A CA 1
ATOM 777 C C . CYS A 1 100 ? -0.398 -4.544 -2.970 1.00 91.19 100 CYS A C 1
ATOM 779 O O . CYS A 1 100 ? -1.095 -4.838 -2.000 1.00 91.19 100 CYS A O 1
ATOM 781 N N . VAL A 1 101 ? 0.877 -4.165 -2.835 1.00 90.38 101 VAL A N 1
ATOM 782 C CA . VAL A 1 101 ? 1.558 -4.095 -1.532 1.00 90.38 101 VAL A CA 1
ATOM 783 C C . VAL A 1 101 ? 0.87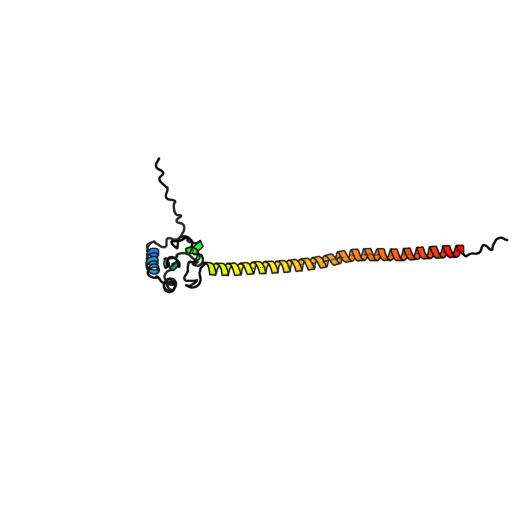7 -3.086 -0.608 1.00 90.38 101 VAL A C 1
ATOM 785 O O . VAL A 1 101 ? 0.539 -3.424 0.526 1.00 90.38 101 VAL A O 1
ATOM 788 N N . VAL A 1 102 ? 0.624 -1.867 -1.091 1.00 92.50 102 VAL A N 1
ATOM 789 C CA . VAL A 1 102 ? -0.055 -0.818 -0.318 1.00 92.50 102 VAL A CA 1
ATOM 790 C C . VAL A 1 102 ? -1.464 -1.260 0.079 1.00 92.50 102 VAL A C 1
ATOM 792 O O . VAL A 1 102 ? -1.857 -1.063 1.226 1.00 92.50 102 VAL A O 1
ATOM 795 N N . SER A 1 103 ? -2.204 -1.915 -0.818 1.00 96.56 103 SER A N 1
ATOM 796 C CA . SER A 1 103 ? -3.542 -2.446 -0.535 1.00 96.56 103 SER A CA 1
ATOM 797 C C . SER A 1 103 ? -3.518 -3.498 0.574 1.00 96.56 103 SER A C 1
ATOM 799 O O . SER A 1 103 ? -4.332 -3.451 1.499 1.00 96.56 103 SER A O 1
ATOM 801 N N . VAL A 1 104 ? -2.573 -4.439 0.519 1.00 96.38 104 VAL A N 1
ATOM 802 C CA . VAL A 1 104 ? -2.414 -5.478 1.545 1.00 96.38 104 VAL A CA 1
ATOM 803 C C . VAL A 1 104 ? -2.054 -4.851 2.894 1.00 96.38 104 VAL A C 1
ATOM 805 O O . VAL A 1 104 ? -2.705 -5.143 3.898 1.00 96.38 104 VAL A O 1
ATOM 808 N N . LEU A 1 105 ? -1.078 -3.937 2.928 1.00 96.69 105 LEU A N 1
ATOM 809 C CA . LEU A 1 105 ? -0.681 -3.240 4.157 1.00 96.69 105 LEU A CA 1
ATOM 810 C C . LEU A 1 105 ? -1.826 -2.406 4.741 1.00 96.69 105 LEU A C 1
ATOM 812 O O . LEU A 1 105 ? -2.078 -2.465 5.943 1.00 96.69 105 LEU A O 1
ATOM 816 N N . SER A 1 106 ? -2.560 -1.680 3.896 1.00 97.12 106 SER A N 1
ATOM 817 C CA . SER A 1 106 ? -3.737 -0.910 4.306 1.00 97.12 106 SER A CA 1
ATOM 818 C C . SER A 1 106 ? -4.802 -1.814 4.927 1.00 97.12 106 SER A C 1
ATOM 820 O O . SER A 1 106 ? -5.328 -1.510 5.998 1.00 97.12 106 SER A O 1
ATOM 822 N N . THR A 1 107 ? -5.046 -2.981 4.327 1.00 97.62 107 THR A N 1
ATOM 823 C CA . THR A 1 107 ? -5.990 -3.968 4.861 1.00 97.62 107 THR A CA 1
ATOM 824 C C . THR A 1 107 ? -5.563 -4.446 6.251 1.00 97.62 107 THR A C 1
ATOM 826 O O . THR A 1 107 ? -6.381 -4.458 7.170 1.00 97.62 107 THR A O 1
ATOM 829 N N . PHE A 1 108 ? -4.281 -4.770 6.454 1.00 97.62 108 PHE A N 1
ATOM 830 C CA . PHE A 1 108 ? -3.772 -5.163 7.772 1.00 97.62 108 PHE A CA 1
ATOM 831 C C . PHE A 1 108 ? -3.903 -4.057 8.818 1.00 97.62 108 PHE A C 1
ATOM 833 O O . PHE A 1 108 ? -4.267 -4.343 9.958 1.00 97.62 108 PHE A O 1
ATOM 840 N N . VAL A 1 109 ? -3.655 -2.800 8.443 1.00 97.62 109 VAL A N 1
ATOM 841 C CA . VAL A 1 109 ? -3.846 -1.653 9.340 1.00 97.62 1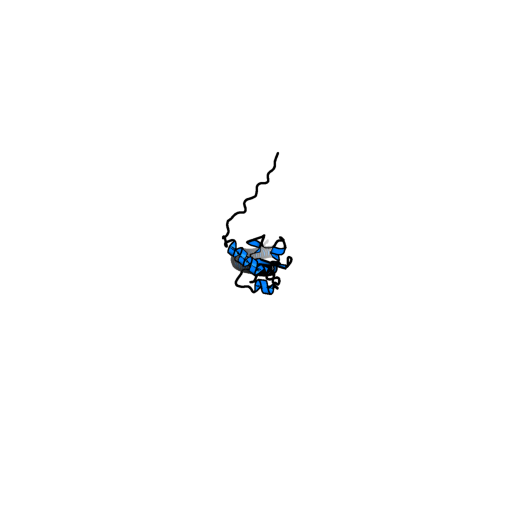09 VAL A CA 1
ATOM 842 C C . VAL A 1 109 ? -5.312 -1.533 9.750 1.00 97.62 109 VAL A C 1
ATOM 844 O O . VAL A 1 109 ? -5.604 -1.439 10.941 1.00 97.62 109 VAL A O 1
ATOM 847 N N . VAL A 1 110 ? -6.246 -1.598 8.797 1.00 97.69 110 VAL A N 1
ATOM 848 C CA . VAL A 1 110 ? -7.688 -1.507 9.078 1.00 97.69 110 VAL A CA 1
ATOM 849 C C . VAL A 1 110 ? -8.150 -2.655 9.977 1.00 97.69 110 VAL A C 1
ATOM 851 O O . VAL A 1 110 ? -8.819 -2.418 10.984 1.00 97.69 110 VAL A O 1
ATOM 854 N N . VAL A 1 111 ? -7.759 -3.892 9.663 1.00 97.38 111 VAL A N 1
ATOM 855 C CA . VAL A 1 111 ? -8.088 -5.072 10.478 1.00 97.38 111 VAL A CA 1
ATOM 856 C C . VAL A 1 111 ? -7.477 -4.955 11.876 1.00 97.38 111 VAL A C 1
ATOM 858 O O . VAL A 1 111 ? -8.157 -5.226 12.866 1.00 97.38 111 VAL A O 1
ATOM 861 N N . GLY A 1 112 ? -6.229 -4.497 11.980 1.00 96.94 112 GLY A N 1
ATOM 862 C CA . GLY A 1 112 ? -5.547 -4.265 13.250 1.00 96.94 112 GLY A CA 1
ATOM 863 C C . GLY A 1 112 ? -6.255 -3.222 14.114 1.00 96.94 112 GLY A C 1
ATOM 864 O O . GLY A 1 112 ? -6.486 -3.460 15.299 1.00 96.94 112 GLY A O 1
ATOM 865 N N . LEU A 1 113 ? -6.676 -2.101 13.522 1.00 96.94 113 LEU A N 1
ATOM 866 C CA . LEU A 1 113 ? -7.443 -1.060 14.212 1.00 96.94 113 LEU A CA 1
ATOM 867 C C . LEU A 1 113 ? -8.816 -1.565 14.661 1.00 96.94 113 LEU A C 1
ATOM 869 O O . LEU A 1 113 ? -9.209 -1.327 15.803 1.00 96.94 113 LEU A O 1
ATOM 873 N N . ALA A 1 114 ? -9.529 -2.302 13.807 1.00 96.56 114 ALA A N 1
ATOM 874 C CA . ALA A 1 114 ? -10.816 -2.897 14.157 1.00 96.56 114 ALA A CA 1
ATOM 875 C C . ALA A 1 114 ? -10.676 -3.902 15.312 1.00 96.56 114 ALA A C 1
ATOM 877 O O . ALA A 1 114 ? -11.463 -3.883 16.262 1.00 96.56 114 ALA A O 1
ATOM 878 N N . PHE A 1 115 ? -9.638 -4.740 15.275 1.00 96.69 115 PHE A N 1
ATOM 879 C CA . PHE A 1 115 ? -9.344 -5.695 16.337 1.00 96.69 115 PHE A CA 1
ATOM 880 C C . PHE A 1 115 ? -8.977 -4.993 17.649 1.00 96.69 115 PHE A C 1
ATOM 882 O O . PHE A 1 115 ? -9.510 -5.341 18.705 1.00 96.69 115 PHE A O 1
ATOM 889 N N . ALA A 1 116 ? -8.131 -3.960 17.591 1.00 95.25 116 ALA A N 1
ATOM 890 C CA . ALA A 1 116 ? -7.767 -3.150 18.748 1.00 95.25 116 ALA A CA 1
ATOM 891 C C . ALA A 1 116 ? -8.994 -2.452 19.355 1.00 95.25 116 ALA A C 1
ATOM 893 O O . ALA A 1 116 ? -9.211 -2.532 20.566 1.00 95.25 116 ALA A O 1
ATOM 894 N N . ALA A 1 117 ? -9.843 -1.842 18.525 1.00 94.69 117 ALA A N 1
ATOM 895 C CA . ALA A 1 117 ? -11.090 -1.215 18.951 1.00 94.69 117 ALA A CA 1
ATOM 896 C C . ALA A 1 117 ? -12.052 -2.231 19.584 1.00 94.69 117 ALA A C 1
ATOM 898 O O . ALA A 1 117 ? -12.642 -1.955 20.631 1.00 94.69 117 ALA A O 1
ATOM 899 N N . TYR A 1 118 ? -12.171 -3.432 19.013 1.00 96.06 118 TYR A N 1
ATOM 900 C CA . TYR A 1 118 ? -12.963 -4.515 19.594 1.00 96.06 118 TYR A CA 1
ATOM 901 C C . TYR A 1 118 ? -12.424 -4.936 20.968 1.00 96.06 118 TYR A C 1
ATOM 903 O O . TYR A 1 118 ? -13.192 -5.063 21.927 1.00 96.06 118 TYR A O 1
ATOM 911 N N . PHE A 1 119 ? -11.106 -5.106 21.105 1.00 94.25 119 PHE A N 1
ATOM 912 C CA . PHE A 1 119 ? -10.476 -5.498 22.366 1.00 94.25 119 PHE A CA 1
ATOM 913 C C . PHE A 1 119 ? -10.627 -4.424 23.447 1.00 94.25 119 PHE A C 1
ATOM 915 O O . PHE A 1 119 ? -11.034 -4.732 24.573 1.00 94.25 119 PHE A O 1
ATOM 922 N N . LEU A 1 120 ? -10.360 -3.163 23.095 1.00 93.69 120 LEU A N 1
ATOM 923 C CA . LEU A 1 120 ? -10.547 -1.999 23.961 1.00 93.69 120 LEU A CA 1
ATOM 924 C C . LEU A 1 120 ? -12.011 -1.853 24.364 1.00 93.69 120 LEU A C 1
ATOM 926 O O . LEU A 1 120 ? -12.305 -1.741 25.550 1.00 93.69 120 LEU A O 1
ATOM 930 N N . GLY A 1 121 ? -12.938 -1.960 23.412 1.00 91.69 121 GLY A N 1
ATOM 931 C CA . GLY A 1 121 ? -14.373 -1.927 23.668 1.00 91.69 121 GLY A CA 1
ATOM 932 C C . GLY A 1 121 ? -14.819 -3.055 24.596 1.00 91.69 121 GLY A C 1
ATOM 933 O O . GLY A 1 121 ? -15.592 -2.829 25.524 1.00 91.69 121 GLY A O 1
ATOM 934 N N . ARG A 1 122 ? -14.301 -4.274 24.422 1.00 92.50 122 ARG A N 1
ATOM 935 C CA . ARG A 1 122 ? -14.637 -5.416 25.284 1.00 92.50 122 ARG A CA 1
ATOM 936 C C . ARG A 1 122 ? -14.018 -5.294 26.679 1.00 92.50 122 ARG A C 1
ATOM 938 O O . ARG A 1 122 ? -14.621 -5.756 27.650 1.00 92.50 122 ARG A O 1
ATOM 945 N N . ARG A 1 123 ? -12.834 -4.688 26.808 1.00 87.25 123 ARG A N 1
ATOM 946 C CA . ARG A 1 123 ? -12.191 -4.402 28.103 1.00 87.25 123 ARG A CA 1
ATOM 947 C C . ARG A 1 123 ? -12.904 -3.263 28.831 1.00 87.25 123 ARG A C 1
ATOM 949 O O . ARG A 1 123 ? -13.210 -3.411 30.011 1.00 87.25 123 ARG A O 1
ATOM 956 N N . ALA A 1 124 ? -13.260 -2.202 28.111 1.00 87.31 124 ALA A N 1
ATOM 957 C CA . ALA A 1 124 ? -14.067 -1.100 28.613 1.00 87.31 124 ALA A CA 1
ATOM 958 C C . ALA A 1 124 ? -15.439 -1.598 29.072 1.00 87.31 124 ALA A C 1
ATOM 960 O O . ALA A 1 124 ? -15.807 -1.327 30.204 1.00 87.31 124 ALA A O 1
ATOM 961 N N . ARG A 1 125 ? -16.151 -2.412 28.277 1.00 84.69 125 ARG A N 1
ATOM 962 C CA . ARG A 1 125 ? -17.431 -3.015 28.697 1.00 84.69 125 ARG A CA 1
ATOM 963 C C . ARG A 1 125 ? -17.292 -3.856 29.961 1.00 84.69 125 ARG A C 1
ATOM 965 O O . ARG A 1 125 ? -18.118 -3.722 30.852 1.00 84.69 125 ARG A O 1
ATOM 972 N N . ARG A 1 126 ? -16.254 -4.693 30.079 1.00 80.00 126 ARG A N 1
ATOM 973 C CA . ARG A 1 126 ? -16.014 -5.481 31.303 1.00 80.00 126 ARG A CA 1
ATOM 974 C C . ARG A 1 126 ? -15.760 -4.588 32.523 1.00 80.00 126 ARG A C 1
ATOM 976 O O . ARG A 1 126 ? -16.347 -4.824 33.575 1.00 80.00 126 ARG A O 1
ATOM 983 N N . ALA A 1 127 ? -14.953 -3.539 32.372 1.00 78.94 127 ALA A N 1
ATOM 984 C CA . ALA A 1 127 ? -14.693 -2.571 33.437 1.00 78.94 127 ALA A CA 1
ATOM 985 C C . ALA A 1 127 ? -15.939 -1.738 33.798 1.00 78.94 127 ALA A C 1
ATOM 987 O O . ALA A 1 127 ? -16.199 -1.481 34.972 1.00 78.94 127 ALA A O 1
ATOM 988 N N . TRP A 1 128 ? -16.736 -1.358 32.800 1.00 73.25 128 TRP A N 1
ATOM 989 C CA . TRP A 1 128 ? -17.982 -0.614 32.968 1.00 73.25 128 TRP A CA 1
ATOM 990 C C . TRP A 1 128 ? -19.071 -1.451 33.632 1.00 73.25 128 TRP A C 1
ATOM 992 O O . TRP A 1 128 ? -19.698 -0.970 34.564 1.00 73.25 128 TRP A O 1
ATOM 1002 N N . VAL A 1 129 ? -19.268 -2.709 33.228 1.00 70.25 129 VAL A N 1
ATOM 1003 C CA . VAL A 1 129 ? -20.230 -3.616 33.880 1.00 70.25 129 VAL A CA 1
ATOM 1004 C C . VAL A 1 129 ? -19.838 -3.872 35.338 1.00 70.25 129 VAL A C 1
ATOM 1006 O O . VAL A 1 129 ? -20.708 -3.866 36.206 1.00 70.25 129 VAL A O 1
ATOM 1009 N N . GLY A 1 130 ? -18.541 -4.014 35.636 1.00 61.47 130 GLY A N 1
ATOM 1010 C CA . GLY A 1 130 ? -18.055 -4.104 37.016 1.00 61.47 130 GLY A CA 1
ATOM 1011 C C . GLY A 1 130 ? -18.362 -2.845 37.835 1.00 61.47 130 GLY A C 1
ATOM 1012 O O . GLY A 1 130 ? -18.870 -2.938 38.948 1.00 61.47 130 GLY A O 1
ATOM 1013 N N . ARG A 1 131 ? -18.136 -1.656 37.265 1.00 56.97 131 ARG A N 1
ATOM 1014 C CA . ARG A 1 131 ? -18.397 -0.372 37.937 1.00 56.97 131 ARG A CA 1
ATOM 1015 C C . ARG A 1 131 ? -19.893 -0.041 38.060 1.00 56.97 131 ARG A C 1
ATOM 1017 O O . ARG A 1 131 ? -20.299 0.554 39.055 1.00 56.97 131 ARG A O 1
ATOM 1024 N N . SER A 1 132 ? -20.723 -0.472 37.109 1.00 53.72 132 SER A N 1
ATOM 1025 C CA . SER A 1 132 ? -22.184 -0.339 37.179 1.00 53.72 132 SER A CA 1
ATOM 1026 C C . SER A 1 132 ? -22.821 -1.263 38.216 1.00 53.72 132 SER A C 1
ATOM 1028 O O . SER A 1 132 ? -23.840 -0.877 38.780 1.00 53.72 132 SER A O 1
ATOM 1030 N N . ARG A 1 133 ? -22.240 -2.435 38.524 1.00 54.47 133 ARG A N 1
ATOM 1031 C CA . ARG A 1 133 ? -22.715 -3.249 39.659 1.00 54.47 133 ARG A CA 1
ATOM 1032 C C . ARG A 1 133 ? -22.505 -2.532 40.992 1.00 54.47 133 ARG A C 1
ATOM 1034 O O . ARG A 1 133 ? -23.460 -2.396 41.740 1.00 54.47 133 ARG A O 1
ATOM 1041 N N . VAL A 1 134 ? -21.320 -1.964 41.230 1.00 55.31 134 VAL A N 1
ATOM 1042 C CA . VAL A 1 134 ? -21.029 -1.237 42.483 1.00 55.31 134 VAL A CA 1
ATOM 1043 C C . VAL A 1 134 ? -21.924 0.001 42.643 1.00 55.31 134 VAL A C 1
ATOM 1045 O O . VAL A 1 134 ? -22.545 0.186 43.685 1.00 55.31 134 VAL A O 1
ATOM 1048 N N . ARG A 1 135 ? -22.084 0.814 41.585 1.00 52.41 135 ARG A N 1
ATOM 1049 C CA . ARG A 1 135 ? -22.954 2.006 41.636 1.00 52.41 135 ARG A CA 1
ATOM 1050 C C . ARG A 1 135 ? -24.450 1.659 41.685 1.00 52.41 135 ARG A C 1
ATOM 1052 O O . ARG A 1 135 ? -25.242 2.413 42.243 1.00 52.41 135 ARG A O 1
ATOM 1059 N N . GLY A 1 136 ? -24.838 0.518 41.111 1.00 53.44 136 GLY A N 1
ATOM 1060 C CA . GLY A 1 136 ? -26.198 -0.014 41.174 1.00 53.44 136 GLY A CA 1
ATOM 1061 C C . GLY A 1 136 ? -26.563 -0.555 42.556 1.00 53.44 136 GLY A C 1
ATOM 1062 O O . GLY A 1 136 ? -27.695 -0.364 42.984 1.00 53.44 136 GLY A O 1
ATOM 1063 N N . GLU A 1 137 ? -25.619 -1.167 43.273 1.00 56.47 137 GLU A N 1
ATOM 1064 C CA . GLU A 1 137 ? -25.815 -1.683 44.635 1.00 56.47 137 GLU A CA 1
ATOM 1065 C C . GLU A 1 137 ? -25.996 -0.562 45.672 1.00 56.47 137 GLU A C 1
ATOM 1067 O O . GLU A 1 137 ? -26.861 -0.677 46.542 1.00 56.47 137 GLU A O 1
ATOM 1072 N N . GLU A 1 138 ? -25.262 0.552 45.559 1.00 58.62 138 GLU A N 1
ATOM 1073 C CA . GLU A 1 138 ? -25.482 1.737 46.408 1.00 58.62 138 GLU A CA 1
ATOM 1074 C C . GLU A 1 138 ? -26.845 2.393 46.148 1.00 58.62 138 GLU A C 1
ATOM 1076 O O . GLU A 1 138 ? -27.578 2.699 47.093 1.00 58.62 138 GLU A O 1
ATOM 1081 N N . TRP A 1 139 ? -27.234 2.549 44.877 1.00 62.81 139 TRP A N 1
ATOM 1082 C CA . TRP A 1 139 ? -28.533 3.125 44.514 1.00 62.81 139 TRP A CA 1
ATOM 1083 C C . TRP A 1 139 ? -29.703 2.219 44.937 1.00 62.81 139 TRP A C 1
ATOM 1085 O O . TRP A 1 139 ? -30.690 2.700 45.495 1.00 62.81 139 TRP A O 1
ATOM 1095 N N . TRP A 1 140 ? -29.564 0.896 44.780 1.00 61.03 140 TRP A N 1
ATOM 1096 C CA . TRP A 1 140 ? -30.535 -0.086 45.278 1.00 61.03 140 TRP A CA 1
ATOM 1097 C C . TRP A 1 140 ? -30.653 -0.082 46.806 1.00 61.03 140 TRP A C 1
ATOM 1099 O O . TRP A 1 140 ? -31.766 -0.178 47.326 1.00 61.03 140 TRP A O 1
ATOM 1109 N N . ARG A 1 141 ? -29.540 0.051 47.545 1.00 68.62 141 ARG A N 1
ATOM 1110 C CA . ARG A 1 141 ? -29.558 0.159 49.016 1.00 68.62 141 ARG A CA 1
ATOM 1111 C C . ARG A 1 141 ? -30.274 1.422 49.489 1.00 68.62 141 ARG A C 1
ATOM 1113 O O . ARG A 1 141 ? -31.100 1.332 50.398 1.00 68.62 141 ARG A O 1
ATOM 1120 N N . PHE A 1 142 ? -30.017 2.561 48.847 1.00 74.56 142 PHE A N 1
ATOM 1121 C CA . PHE A 1 142 ? -30.693 3.825 49.148 1.00 74.56 142 PHE A CA 1
ATOM 1122 C C . PHE A 1 142 ? -32.214 3.726 48.936 1.00 74.56 142 PHE A C 1
ATOM 1124 O O . PHE A 1 142 ? -32.997 4.103 49.810 1.00 74.56 142 PHE A O 1
ATOM 1131 N N . TRP A 1 143 ? -32.646 3.130 47.821 1.00 64.12 143 TRP A N 1
ATOM 1132 C CA . TRP A 1 143 ? -34.069 2.977 47.504 1.00 64.12 143 TRP A CA 1
ATOM 1133 C C . TRP A 1 143 ? -34.795 2.007 48.447 1.00 64.12 143 TRP A C 1
ATOM 1135 O O . TRP A 1 143 ? -35.913 2.283 48.891 1.00 64.12 143 TRP A O 1
ATOM 1145 N N . LYS A 1 144 ? -34.147 0.894 48.824 1.00 72.25 144 LYS A N 1
ATOM 1146 C CA . LYS A 1 144 ? -34.714 -0.067 49.785 1.00 72.25 144 LYS A CA 1
ATOM 1147 C C . LYS A 1 144 ? -34.943 0.583 51.151 1.00 72.25 144 LYS A C 1
ATOM 1149 O O . LYS A 1 144 ? -36.017 0.404 51.727 1.00 72.25 144 LYS A O 1
ATOM 1154 N N . GLY A 1 145 ? -33.974 1.382 51.612 1.00 66.50 145 GLY A N 1
ATOM 1155 C CA . GLY A 1 145 ? -34.081 2.169 52.839 1.00 66.50 145 GLY A CA 1
ATOM 1156 C C . GLY A 1 145 ? -35.265 3.132 52.796 1.00 66.50 145 GLY A C 1
ATOM 1157 O O . GLY A 1 145 ? -36.108 3.106 53.687 1.00 66.50 145 GLY A O 1
ATOM 1158 N N . TRP A 1 146 ? -35.405 3.915 51.725 1.00 65.81 146 TRP A N 1
ATOM 1159 C CA . TRP A 1 146 ? -36.490 4.895 51.605 1.00 65.81 146 TRP A CA 1
ATOM 1160 C C . TRP A 1 146 ? -37.889 4.255 51.515 1.00 65.81 146 TRP A C 1
ATOM 1162 O O . TRP A 1 146 ? -38.852 4.780 52.078 1.00 65.81 146 TRP A O 1
ATOM 1172 N N . SER A 1 147 ? -38.009 3.078 50.887 1.00 62.03 147 SER A N 1
ATOM 1173 C CA . SER A 1 147 ? -39.288 2.356 50.809 1.00 62.03 147 SER A CA 1
ATOM 1174 C C . SER A 1 147 ? -39.789 1.861 52.176 1.00 62.03 147 SER A C 1
ATOM 1176 O O . SER A 1 147 ? -40.987 1.939 52.444 1.00 62.03 147 SER A O 1
ATOM 1178 N N . GLN A 1 148 ? -38.895 1.440 53.084 1.00 64.31 148 GLN A N 1
ATOM 1179 C CA . GLN A 1 148 ? -39.292 1.000 54.429 1.00 64.31 148 GLN A CA 1
ATOM 1180 C C . GLN A 1 148 ? -39.795 2.152 55.308 1.00 64.31 148 GLN A C 1
ATOM 1182 O O . GLN A 1 148 ? -40.753 1.975 56.062 1.00 64.31 148 GLN A O 1
ATOM 1187 N N . TRP A 1 149 ? -39.198 3.342 55.189 1.00 59.97 149 TRP A N 1
ATOM 1188 C CA . TRP A 1 149 ? -39.671 4.535 55.902 1.00 59.97 149 TRP A CA 1
ATOM 1189 C C . TRP A 1 149 ? -41.055 4.982 55.422 1.00 59.97 149 TRP A C 1
ATOM 1191 O O . TRP A 1 149 ? -41.899 5.344 56.243 1.00 59.97 149 TRP A O 1
ATOM 1201 N N . ARG A 1 150 ? -41.334 4.891 54.114 1.00 61.84 150 ARG A N 1
ATOM 1202 C CA . ARG A 1 150 ? -42.664 5.203 53.568 1.00 61.84 150 ARG A CA 1
ATOM 1203 C C . ARG A 1 150 ? -43.757 4.268 54.083 1.00 61.84 150 ARG A C 1
ATOM 1205 O O . ARG A 1 150 ? -44.845 4.750 54.373 1.00 61.84 150 ARG A O 1
ATOM 1212 N N . ILE A 1 151 ? -43.482 2.971 54.231 1.00 61.72 151 ILE A N 1
ATOM 1213 C CA . ILE A 1 151 ? -44.481 2.012 54.735 1.00 61.72 151 ILE A CA 1
ATOM 1214 C C . ILE A 1 151 ? -44.796 2.281 56.220 1.00 61.72 151 ILE A C 1
ATOM 1216 O O . ILE A 1 151 ? -45.961 2.263 56.605 1.00 61.72 151 ILE A O 1
ATOM 1220 N N . ARG A 1 152 ? -43.796 2.640 57.043 1.00 60.91 152 ARG A N 1
ATOM 1221 C CA . ARG A 1 152 ? -44.021 3.013 58.457 1.00 60.91 152 ARG A CA 1
ATOM 1222 C C . ARG A 1 152 ? -44.798 4.317 58.641 1.00 60.91 152 ARG A C 1
ATOM 1224 O O . ARG A 1 152 ? -45.607 4.414 59.556 1.00 60.91 152 ARG A O 1
ATOM 1231 N N . LEU A 1 153 ? -44.561 5.321 57.798 1.00 62.31 153 LEU A N 1
ATOM 1232 C CA . LEU A 1 153 ? -45.271 6.603 57.885 1.00 62.31 153 LEU A CA 1
ATOM 1233 C C . LEU A 1 153 ? -46.752 6.484 57.504 1.00 62.31 153 LEU A C 1
ATOM 1235 O O . LEU A 1 153 ? -47.584 7.176 58.087 1.00 62.31 153 LEU A O 1
ATOM 1239 N N . VAL A 1 154 ? -47.086 5.599 56.560 1.00 66.44 154 VAL A N 1
ATOM 1240 C CA . VAL A 1 154 ? -48.482 5.314 56.200 1.00 66.44 154 VAL A CA 1
ATOM 1241 C C . VAL A 1 154 ? -49.204 4.585 57.343 1.00 66.44 154 VAL A C 1
ATOM 1243 O O . VAL A 1 154 ? -50.320 4.975 57.669 1.00 66.44 154 VAL A O 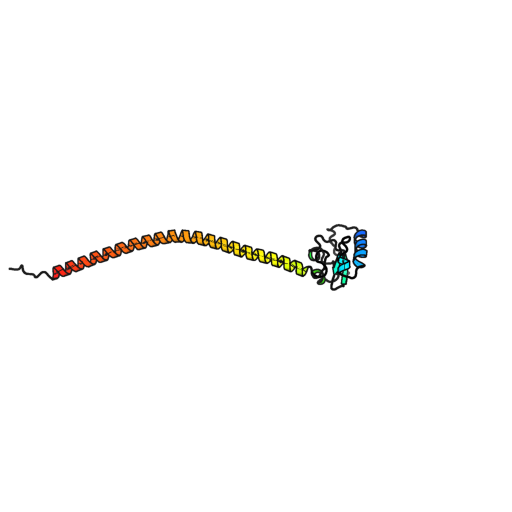1
ATOM 1246 N N . ASP A 1 155 ? -48.553 3.628 58.018 1.00 66.88 155 ASP A N 1
ATOM 1247 C CA . ASP A 1 155 ? -49.143 2.904 59.163 1.00 66.88 155 ASP A CA 1
ATOM 1248 C C . ASP A 1 155 ? -49.474 3.833 60.346 1.00 66.88 155 ASP A C 1
ATOM 1250 O O . ASP A 1 155 ? -50.583 3.809 60.877 1.00 66.88 155 ASP A O 1
ATOM 1254 N N . ILE A 1 156 ? -48.546 4.725 60.720 1.00 65.44 156 ILE A N 1
ATOM 1255 C CA . ILE A 1 156 ? -48.752 5.672 61.834 1.00 65.44 156 ILE A CA 1
ATOM 1256 C C . ILE A 1 156 ? -49.871 6.671 61.516 1.00 65.44 156 ILE A C 1
ATOM 1258 O O . ILE A 1 156 ? -50.653 7.029 62.399 1.00 65.44 156 ILE A O 1
ATOM 1262 N N . ARG A 1 157 ? -49.964 7.127 60.260 1.00 70.50 157 ARG A N 1
ATOM 1263 C CA . ARG A 1 157 ? -51.027 8.045 59.835 1.00 70.50 157 ARG A CA 1
ATOM 1264 C C . ARG A 1 157 ? -52.398 7.378 59.872 1.00 70.50 157 ARG A C 1
ATOM 1266 O O . ARG A 1 157 ? -53.350 8.026 60.290 1.00 70.50 157 ARG A O 1
ATOM 1273 N N . SER A 1 158 ? -52.479 6.108 59.478 1.00 66.00 158 SER A N 1
ATOM 1274 C CA . SER A 1 158 ? -53.728 5.344 59.520 1.00 66.00 158 SER A CA 1
ATOM 1275 C C . SER A 1 158 ? -54.215 5.156 60.958 1.00 66.00 158 SER A C 1
ATOM 1277 O O . SER A 1 158 ? -55.356 5.491 61.250 1.00 66.00 158 SER A O 1
ATOM 1279 N N . ARG A 1 159 ? -53.328 4.754 61.885 1.00 63.25 159 ARG A N 1
ATOM 1280 C CA . ARG A 1 159 ? -53.686 4.603 63.311 1.00 63.25 159 ARG A CA 1
ATOM 1281 C C . ARG A 1 159 ? -54.157 5.900 63.959 1.00 63.25 159 ARG A C 1
ATOM 1283 O O . ARG A 1 159 ? -55.044 5.876 64.799 1.00 63.25 159 ARG A O 1
ATOM 1290 N N . ARG A 1 160 ? -53.552 7.037 63.599 1.00 64.44 160 ARG A N 1
ATOM 1291 C CA . ARG A 1 160 ? -53.977 8.335 64.142 1.00 64.44 160 ARG A CA 1
ATOM 1292 C C . ARG A 1 160 ? -55.395 8.694 63.694 1.00 64.44 160 ARG A C 1
ATOM 1294 O O . ARG A 1 160 ? -56.147 9.205 64.509 1.00 64.44 160 ARG A O 1
ATOM 1301 N N . LEU A 1 161 ? -55.740 8.420 62.436 1.00 71.31 161 LEU A N 1
ATOM 1302 C CA . LEU A 1 161 ? -57.078 8.695 61.912 1.00 71.31 161 LEU A CA 1
ATOM 1303 C C . LEU A 1 161 ? -58.136 7.801 62.576 1.00 71.31 161 LEU A C 1
ATOM 1305 O O . LEU A 1 161 ? -59.227 8.261 62.876 1.00 71.31 161 LEU A O 1
ATOM 1309 N N . GLU A 1 162 ? -57.794 6.538 62.831 1.00 67.31 162 GLU A N 1
ATOM 1310 C CA . GLU A 1 162 ? -58.690 5.576 63.483 1.00 67.31 162 GLU A CA 1
ATOM 1311 C C . GLU A 1 162 ? -59.015 5.982 64.928 1.00 67.31 162 GLU A C 1
ATOM 1313 O O . GLU A 1 162 ? -60.176 5.957 65.322 1.00 67.31 162 GLU A O 1
ATOM 1318 N N . ASN A 1 163 ? -58.018 6.468 65.677 1.00 67.25 163 ASN A N 1
ATOM 1319 C CA . ASN A 1 163 ? -58.230 6.983 67.033 1.00 67.25 163 ASN A CA 1
ATOM 1320 C C . ASN A 1 163 ? -59.096 8.255 67.063 1.00 67.25 163 ASN A C 1
ATOM 1322 O O . ASN A 1 163 ? -59.882 8.430 67.985 1.00 67.25 163 ASN A O 1
ATOM 1326 N N . GLU A 1 164 ? -58.953 9.144 66.075 1.00 67.62 164 GLU A N 1
ATOM 1327 C CA . GLU A 1 164 ? -59.744 10.383 65.995 1.00 67.62 164 GLU A CA 1
ATOM 1328 C C . GLU A 1 164 ? -61.226 10.085 65.712 1.00 67.62 164 GLU A C 1
ATOM 1330 O O . GLU A 1 164 ? -62.106 10.674 66.331 1.00 67.62 164 GLU A O 1
ATOM 1335 N N . ILE A 1 165 ? -61.500 9.097 64.852 1.00 65.12 165 ILE A N 1
ATOM 1336 C CA . ILE A 1 165 ? -62.864 8.632 64.561 1.00 65.12 165 ILE A CA 1
ATOM 1337 C C . ILE A 1 165 ? -63.493 7.949 65.787 1.00 65.12 165 ILE A C 1
ATOM 1339 O O . ILE A 1 165 ? -64.683 8.123 66.042 1.00 65.12 165 ILE A O 1
ATOM 1343 N N . GLU A 1 166 ? -62.718 7.184 66.562 1.00 63.38 166 GLU A N 1
ATOM 1344 C CA . GLU A 1 166 ? -63.227 6.515 67.767 1.00 63.38 166 GLU A CA 1
ATOM 1345 C C . GLU A 1 166 ? -63.602 7.512 68.879 1.00 63.38 166 GLU A C 1
ATOM 1347 O O . GLU A 1 166 ? -64.610 7.314 69.562 1.00 63.38 166 GLU A O 1
ATOM 1352 N N . ASP A 1 167 ? -62.845 8.603 69.034 1.00 63.41 167 ASP A N 1
ATOM 1353 C CA . ASP A 1 167 ? -63.154 9.664 70.003 1.00 63.41 167 ASP A CA 1
ATOM 1354 C C . ASP A 1 167 ? -64.389 10.489 69.603 1.00 63.41 167 ASP A C 1
ATOM 1356 O O . ASP A 1 167 ? -65.180 10.857 70.473 1.00 63.41 167 ASP A O 1
ATOM 1360 N N . GLU A 1 168 ? -64.623 10.725 68.306 1.00 60.75 168 GLU A N 1
ATOM 1361 C CA . GLU A 1 168 ? -65.839 11.410 67.833 1.00 60.75 168 GLU A CA 1
ATOM 1362 C C . GLU A 1 168 ? -67.114 10.569 68.029 1.00 60.75 168 GLU A C 1
ATOM 1364 O O . GLU A 1 168 ? -68.215 11.113 68.129 1.00 60.75 168 GLU A O 1
ATOM 1369 N N . GLN A 1 169 ? -66.983 9.240 68.116 1.00 62.56 169 GLN A N 1
ATOM 1370 C CA . GLN A 1 169 ? -68.115 8.318 68.221 1.00 62.56 169 GLN A CA 1
ATOM 1371 C C . GLN A 1 169 ? -68.469 7.914 69.661 1.00 62.56 169 GLN A C 1
ATOM 1373 O O . GLN A 1 169 ? -69.393 7.117 69.851 1.00 62.56 169 GLN A O 1
ATOM 1378 N N . ARG A 1 170 ? -67.792 8.461 70.683 1.00 64.00 170 ARG A N 1
ATOM 1379 C CA . ARG A 1 170 ? -68.190 8.278 72.088 1.00 64.00 170 ARG A CA 1
ATOM 1380 C C . ARG A 1 170 ? -69.343 9.227 72.436 1.00 64.00 170 ARG A C 1
ATOM 1382 O O . ARG A 1 170 ? -69.131 10.437 72.508 1.00 64.00 170 ARG A O 1
ATOM 1389 N N . PRO A 1 171 ? -70.564 8.722 72.687 1.00 63.44 171 PRO A N 1
ATOM 1390 C CA . PRO A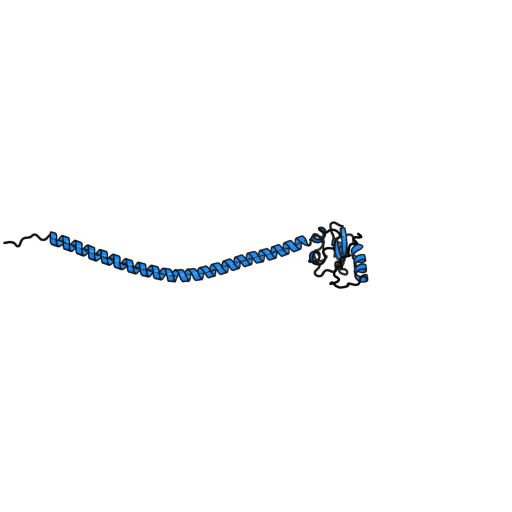 1 171 ? -71.643 9.572 73.163 1.00 63.44 171 PRO A CA 1
ATOM 1391 C C . PRO A 1 171 ? -71.307 10.090 74.568 1.00 63.44 171 PRO A C 1
ATOM 1393 O O . PRO A 1 171 ? -70.997 9.311 75.467 1.00 63.44 171 PRO A O 1
ATOM 1396 N N . LEU A 1 172 ? -71.391 11.411 74.746 1.00 61.19 172 LEU A N 1
ATOM 1397 C CA . LEU A 1 172 ? -71.336 12.109 76.034 1.00 61.19 172 LEU A CA 1
ATOM 1398 C C . LEU A 1 172 ? -72.579 11.759 76.875 1.00 61.19 172 LEU A C 1
ATOM 1400 O O . LEU A 1 172 ? -73.495 12.565 77.014 1.00 61.19 172 LEU A O 1
ATOM 1404 N N . LEU A 1 173 ? -72.634 10.541 77.406 1.00 62.88 173 LEU A N 1
ATOM 1405 C CA . LEU A 1 173 ? -73.514 10.176 78.512 1.00 62.88 173 LEU A CA 1
ATOM 1406 C C . LEU A 1 173 ? -72.635 9.961 79.734 1.00 62.88 173 LEU A C 1
ATOM 1408 O O . LEU A 1 173 ? -72.258 8.834 79.986 1.00 62.88 173 LEU A O 1
ATOM 1412 N N . ASP A 1 174 ? -72.284 11.041 80.425 1.00 60.12 174 ASP A N 1
ATOM 1413 C CA . ASP A 1 174 ? -71.818 11.038 81.820 1.00 60.12 174 ASP A CA 1
ATOM 1414 C C . ASP A 1 174 ? -71.883 12.493 82.318 1.00 60.12 174 ASP A C 1
ATOM 1416 O O . ASP A 1 174 ? -70.880 13.155 82.582 1.00 60.12 174 ASP A O 1
ATOM 1420 N N . ALA A 1 175 ? -73.094 13.041 82.335 1.00 57.72 175 ALA A N 1
ATOM 1421 C CA . ALA A 1 175 ? -73.391 14.314 82.973 1.00 57.72 175 ALA A CA 1
ATOM 1422 C C . ALA A 1 175 ? -74.777 14.221 83.609 1.00 57.72 175 ALA A C 1
ATOM 1424 O O . ALA A 1 175 ? -75.711 14.864 83.144 1.00 57.72 175 ALA A O 1
ATOM 1425 N N . GLU A 1 176 ? -74.905 13.377 84.633 1.00 44.34 176 GLU A N 1
ATOM 1426 C CA . GLU A 1 176 ? -75.918 13.549 85.679 1.00 44.34 176 GLU A CA 1
ATOM 1427 C C . GLU A 1 176 ? -75.471 12.894 86.991 1.00 44.34 176 GLU A C 1
ATOM 1429 O O . GLU A 1 176 ? -74.995 11.736 86.943 1.00 44.34 176 GLU A O 1
#

Sequence (176 aa):
MTLGLQPHAADQSGMSIGNDTFDRWLKICWKRQECGGCLETRDAKCSWCPASGTCVPNPSHPQLLAPFSNPDICPLWYERWELRTSMLGCHVSTITFLTCVVSVLSTFVVVGLAFAAYFLGRRARRAWVGRSRVRGEEWWRFWKGWSQWRIRLVDIRSRRLENEIEDEQRPLLDAE

pLDDT: mean 71.18, std 14.87, range [39.5, 97.69]

Foldseek 3Di:
DDPDDDPPDDDPPDDCPDPVNQVVLQVVLQVDLDQQSNLVPPPFFWKAQVVVSGIHGQPDPPPLCSCVVPQPRDVDNVSSQQIGGSVQGDPGTSVNVVVVVVVVVVVVVVVVVVVVCVVVVVVVVVVVVVVCVVVVVVVVVVVVVVVVVVVVVVVVVVVVVVVVVVVVPDDPPDDD